Protein AF-A0A1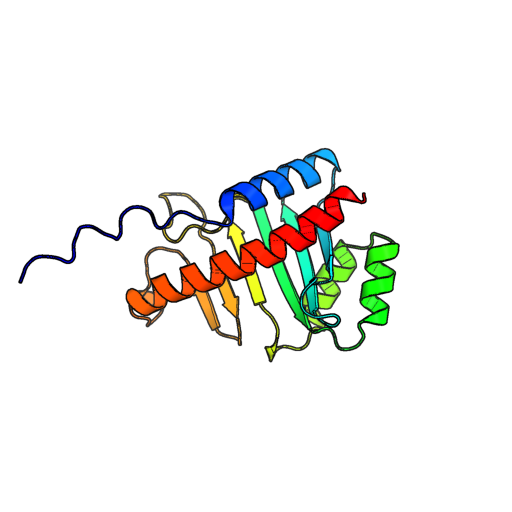F2RA44-F1 (afdb_monomer_lite)

Sequence (166 aa):
MTAATVAQESQESKSAALAIELAAALDAAKLDAIAAKDPSDPDVFVGALYFSKSQFLVVSARYAVPLYLNERLIKKEFRDAYLDLSSASVPESRIFIEDAGADGLKIRREENRPFDSYEASGKRTMFNNDWRAQNISEDVYASTFSTADERYVAMLRALLEQAKKL

Radius of gyration: 16.38 Å; chains: 1; bounding box: 37×30×58 Å

Foldseek 3Di:
DDDDPPDPDDPDQPCQVLLVVLLVLCVVVVHQKFKFAQPVDLQKIKIWGHDRQFKIKIKIAGAPCSVVLVVCLVVVVRVVSVVCRVPHGDQQGIKIKIGTRSRGADLEDDPPGAWIWIDHRNDIDTSHPCVVVVVDDPVVSVVVSVVRSVVSNSSSVRRVVSSVVD

pLDDT: mean 92.16, std 13.06, range [40.56, 98.75]

Secondary structure (DSSP, 8-state):
----SSS-S----SSHHHHHHHHHHHHHHT-SEEEEE-SS-TTEEEEEEEETTTEEEEEEEEBS-HHHHHHHHHTT-HHHHHHHHHHHB-GGG-EEEEEETSS---SSPPTTS---EEEETTEEEE-SS-TTTTT--HHHHHHHHHHHHHHHHHHHHHHHHHHTT-

Structure (mmCIF, N/CA/C/O backbone):
data_AF-A0A1F2RA44-F1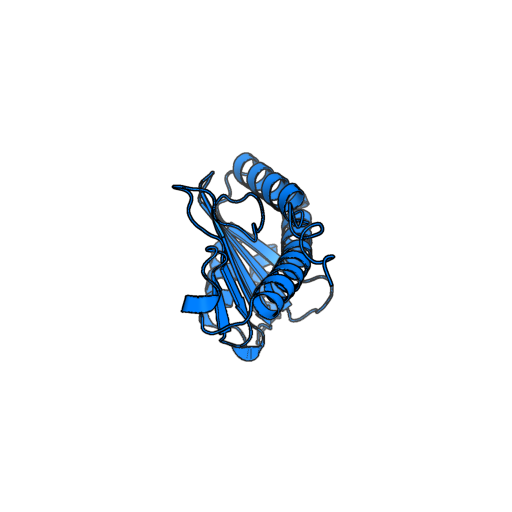
#
_entry.id   AF-A0A1F2RA44-F1
#
loop_
_atom_site.group_PDB
_atom_site.id
_atom_site.type_symbol
_atom_site.label_atom_id
_atom_site.label_alt_id
_atom_site.label_comp_id
_atom_site.label_asym_id
_atom_site.label_entity_id
_atom_site.label_seq_id
_atom_site.pdbx_PDB_ins_code
_atom_site.Cartn_x
_atom_site.Cartn_y
_atom_site.Cartn_z
_atom_site.occupancy
_atom_site.B_iso_or_equiv
_atom_site.auth_seq_id
_atom_site.auth_comp_id
_atom_site.auth_asym_id
_atom_site.auth_atom_id
_atom_site.pdbx_PDB_model_num
ATOM 1 N N . MET A 1 1 ? 11.549 5.704 -40.220 1.00 41.19 1 MET A N 1
ATOM 2 C CA . MET A 1 1 ? 10.735 5.351 -39.038 1.00 41.19 1 MET A CA 1
ATOM 3 C C . MET A 1 1 ? 11.406 5.975 -37.828 1.00 41.19 1 MET A C 1
ATOM 5 O O . MET A 1 1 ? 12.382 5.427 -37.344 1.00 41.19 1 MET A O 1
ATOM 9 N N . THR A 1 2 ? 10.964 7.157 -37.411 1.00 43.72 2 THR A N 1
ATOM 10 C CA . THR A 1 2 ? 11.573 7.918 -36.307 1.00 43.72 2 THR A CA 1
ATOM 11 C C . THR A 1 2 ? 10.464 8.688 -35.602 1.00 43.72 2 THR A C 1
ATOM 13 O O . THR A 1 2 ? 10.193 9.838 -35.922 1.00 43.72 2 THR A O 1
ATOM 16 N N . ALA A 1 3 ? 9.766 8.002 -34.701 1.00 40.56 3 ALA A N 1
ATOM 17 C CA . ALA A 1 3 ? 8.799 8.592 -33.778 1.00 40.56 3 ALA A CA 1
ATOM 18 C C . ALA A 1 3 ? 8.559 7.608 -32.621 1.00 40.56 3 ALA A C 1
ATOM 20 O O . ALA A 1 3 ? 7.523 6.960 -32.558 1.00 40.56 3 ALA A O 1
ATOM 21 N N . ALA A 1 4 ? 9.551 7.423 -31.750 1.00 45.00 4 ALA A N 1
ATOM 22 C CA . ALA A 1 4 ? 9.375 6.646 -30.516 1.00 45.00 4 ALA A CA 1
ATOM 23 C C . ALA A 1 4 ? 10.158 7.228 -29.325 1.00 45.00 4 ALA A C 1
ATOM 25 O O . ALA A 1 4 ? 10.393 6.537 -28.346 1.00 45.00 4 ALA A O 1
ATOM 26 N N . THR A 1 5 ? 10.588 8.492 -29.396 1.00 44.25 5 THR A N 1
ATOM 27 C CA . THR A 1 5 ? 11.503 9.077 -28.393 1.00 44.25 5 THR A CA 1
ATOM 28 C C . THR A 1 5 ? 10.895 10.262 -27.633 1.00 44.25 5 THR A C 1
ATOM 30 O O . THR A 1 5 ? 11.629 10.992 -26.989 1.00 44.25 5 THR A O 1
ATOM 33 N N . VAL A 1 6 ? 9.572 10.490 -27.681 1.00 40.81 6 VAL A N 1
ATOM 34 C CA . VAL A 1 6 ?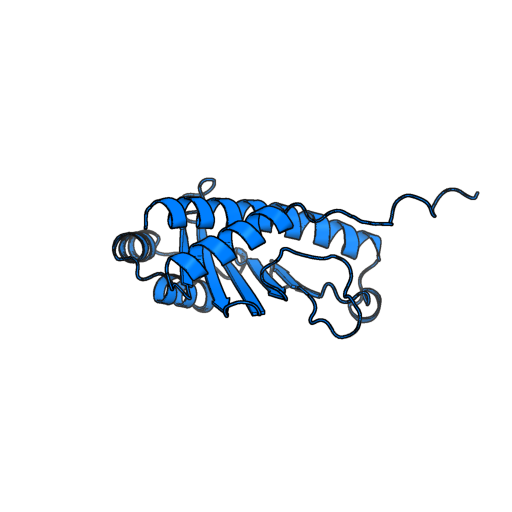 8.965 11.727 -27.122 1.00 40.81 6 VAL A CA 1
ATOM 35 C C . VAL A 1 6 ? 7.786 11.491 -26.160 1.00 40.81 6 VAL A C 1
ATOM 37 O O . VAL A 1 6 ? 6.987 12.390 -25.952 1.00 40.81 6 VAL A O 1
ATOM 40 N N . ALA A 1 7 ? 7.633 10.310 -25.551 1.00 41.38 7 ALA A N 1
ATOM 41 C CA . ALA A 1 7 ? 6.511 10.065 -24.620 1.00 41.38 7 ALA A CA 1
ATOM 42 C C . ALA A 1 7 ? 6.888 9.397 -23.285 1.00 41.38 7 ALA A C 1
ATOM 44 O O . ALA A 1 7 ? 6.009 8.933 -22.569 1.00 41.38 7 ALA A O 1
ATOM 45 N N . GLN A 1 8 ? 8.177 9.333 -2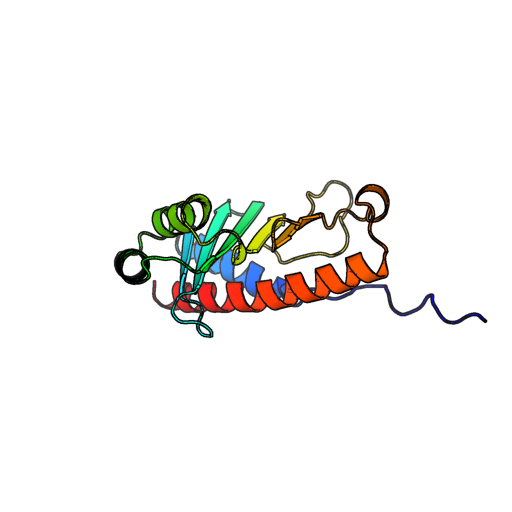2.936 1.00 47.34 8 GLN A N 1
ATOM 46 C CA . GLN A 1 8 ? 8.642 8.584 -21.756 1.00 47.34 8 GLN A CA 1
ATOM 47 C C . GLN A 1 8 ? 9.506 9.418 -20.797 1.00 47.34 8 GLN A C 1
ATOM 49 O O . GLN A 1 8 ? 10.259 8.879 -19.979 1.00 47.34 8 GLN A O 1
ATOM 54 N N . GLU A 1 9 ? 9.393 10.740 -20.902 1.00 40.88 9 GLU A N 1
ATOM 55 C CA . GLU A 1 9 ? 9.757 11.678 -19.846 1.00 40.88 9 GLU A CA 1
ATOM 56 C C . GLU A 1 9 ? 8.524 11.845 -18.948 1.00 40.88 9 GLU A C 1
ATOM 58 O O . GLU A 1 9 ? 7.449 12.212 -19.420 1.00 40.88 9 GLU A O 1
ATOM 63 N N . SER A 1 10 ? 8.672 11.526 -17.657 1.00 51.12 10 SER A N 1
ATOM 64 C CA . SER A 1 10 ? 7.664 11.705 -16.597 1.00 51.12 10 SER A CA 1
ATOM 65 C C . SER A 1 10 ? 6.314 11.008 -16.823 1.00 51.12 10 SER A C 1
ATOM 67 O O . SER A 1 10 ? 5.296 11.657 -17.045 1.00 51.12 10 SER A O 1
ATOM 69 N N . GLN A 1 11 ? 6.263 9.680 -16.654 1.00 64.75 11 GLN A N 1
ATOM 70 C CA . GLN A 1 11 ? 5.004 9.099 -16.184 1.00 64.75 11 GLN A CA 1
ATOM 71 C C . GLN A 1 11 ? 4.764 9.637 -14.767 1.00 64.75 11 GLN A C 1
ATOM 73 O O . GLN A 1 11 ? 5.435 9.224 -13.823 1.00 64.75 11 GLN A O 1
ATOM 78 N N . GLU A 1 12 ? 3.881 10.627 -14.660 1.00 78.69 12 GLU A N 1
ATOM 79 C CA . GLU A 1 12 ? 3.542 11.284 -13.402 1.00 78.69 12 GLU A CA 1
ATOM 80 C C . GLU A 1 12 ? 2.898 10.279 -12.441 1.00 78.69 12 GLU A C 1
ATOM 82 O O . GLU A 1 12 ? 2.003 9.518 -12.819 1.00 78.69 12 GLU A O 1
ATOM 87 N N . SER A 1 13 ? 3.389 10.262 -11.202 1.00 90.50 13 SER A N 1
ATOM 88 C CA . SER A 1 13 ? 2.854 9.424 -10.134 1.00 90.50 13 SER A CA 1
ATOM 89 C C . SER A 1 13 ? 1.491 9.950 -9.701 1.00 90.50 13 SER A C 1
ATOM 91 O O . SER A 1 13 ? 1.379 11.060 -9.177 1.00 90.50 13 SER A O 1
ATOM 93 N N . LYS A 1 14 ? 0.441 9.150 -9.883 1.00 96.75 14 LYS A N 1
ATOM 94 C CA . LYS A 1 14 ? -0.910 9.468 -9.406 1.00 96.75 14 LYS A CA 1
ATOM 95 C C . LYS A 1 14 ? -1.003 9.314 -7.887 1.00 96.75 14 LYS A C 1
ATOM 97 O O . LYS A 1 14 ? -1.877 9.925 -7.271 1.00 96.75 14 LYS A O 1
ATOM 102 N N . SER A 1 15 ? -0.137 8.496 -7.283 1.00 97.94 15 SER A N 1
ATOM 103 C CA . SER A 1 15 ? -0.116 8.256 -5.836 1.00 97.94 15 SER A CA 1
ATOM 104 C C . SER A 1 15 ? 0.594 9.343 -5.026 1.00 97.94 15 SER A C 1
ATOM 106 O O . SER A 1 15 ? 0.262 9.503 -3.852 1.00 97.94 15 SER A O 1
ATOM 108 N N . ALA A 1 16 ? 1.493 10.128 -5.631 1.00 96.94 16 ALA A N 1
ATOM 109 C CA . ALA A 1 16 ? 2.364 11.069 -4.917 1.00 96.94 16 ALA A CA 1
ATOM 110 C C . ALA A 1 16 ? 1.634 12.015 -3.952 1.00 96.94 16 ALA A C 1
ATOM 112 O O . ALA A 1 16 ? 1.951 12.061 -2.763 1.00 96.94 16 ALA A O 1
ATOM 113 N N . ALA A 1 17 ? 0.610 12.730 -4.426 1.00 97.56 17 ALA A N 1
ATOM 114 C CA . ALA A 1 17 ? -0.122 13.677 -3.583 1.00 97.56 17 ALA A CA 1
ATOM 115 C C . ALA A 1 17 ? -0.787 12.996 -2.370 1.00 97.56 17 ALA A C 1
ATOM 117 O O . ALA A 1 17 ? -0.753 13.532 -1.265 1.00 97.56 17 ALA A O 1
ATOM 118 N N . LEU A 1 18 ? -1.349 11.798 -2.564 1.00 98.50 18 LEU A N 1
ATOM 119 C CA . LEU A 1 18 ? -2.039 11.053 -1.510 1.00 98.50 18 LEU A CA 1
ATOM 120 C C . LEU A 1 18 ? -1.062 10.430 -0.506 1.00 98.50 18 LEU A C 1
ATOM 122 O O . LEU A 1 18 ? -1.370 10.375 0.681 1.00 98.50 18 LEU A O 1
ATOM 126 N N . ALA A 1 19 ? 0.107 9.972 -0.961 1.00 98.44 19 ALA A N 1
ATOM 127 C CA . ALA A 1 19 ? 1.139 9.428 -0.083 1.00 98.44 19 ALA A CA 1
ATOM 128 C C . ALA A 1 19 ? 1.689 10.520 0.846 1.00 98.44 19 ALA A C 1
ATOM 130 O O . ALA A 1 19 ? 1.743 10.323 2.059 1.00 98.44 19 ALA A O 1
ATOM 131 N N . ILE A 1 20 ? 1.973 11.707 0.296 1.00 98.00 20 ILE A N 1
ATOM 132 C CA . ILE A 1 20 ? 2.403 12.885 1.064 1.00 98.00 20 ILE A CA 1
ATOM 133 C C . ILE A 1 20 ? 1.326 13.305 2.075 1.00 98.00 20 ILE A C 1
ATOM 135 O O . ILE A 1 20 ? 1.639 13.572 3.237 1.00 98.00 20 ILE A O 1
ATOM 139 N N . GLU A 1 21 ? 0.057 13.350 1.656 1.00 98.44 21 GLU A N 1
ATOM 140 C CA . GLU A 1 21 ? -1.064 13.666 2.549 1.00 98.44 21 GLU A CA 1
ATOM 141 C C . GLU A 1 21 ? -1.173 12.646 3.691 1.00 98.44 21 GLU A C 1
ATOM 143 O O . GLU A 1 21 ? -1.320 13.031 4.854 1.00 98.44 21 GLU A O 1
ATOM 148 N N . LEU A 1 22 ? -1.046 11.349 3.387 1.00 98.62 22 LEU A N 1
ATOM 149 C CA . LEU A 1 22 ? -1.117 10.290 4.390 1.00 98.62 22 LEU A CA 1
ATOM 150 C C . LEU A 1 22 ? 0.053 10.376 5.373 1.00 98.62 22 LEU A C 1
ATOM 152 O O . LEU A 1 22 ? -0.168 10.301 6.579 1.00 98.62 22 LEU A O 1
ATOM 156 N N . ALA A 1 23 ? 1.278 10.576 4.883 1.00 98.44 23 ALA A N 1
ATOM 157 C CA . ALA A 1 23 ? 2.463 10.734 5.723 1.00 98.44 23 ALA A CA 1
ATOM 158 C C . ALA A 1 23 ? 2.298 11.910 6.698 1.00 98.44 23 ALA A C 1
ATOM 160 O O . ALA A 1 23 ? 2.501 11.751 7.903 1.00 98.44 23 ALA A O 1
ATOM 161 N N . ALA A 1 24 ? 1.827 13.060 6.202 1.00 97.94 24 ALA A N 1
ATOM 162 C CA . ALA A 1 24 ? 1.547 14.231 7.027 1.00 97.94 24 ALA A CA 1
ATOM 163 C C . ALA A 1 24 ? 0.453 13.965 8.077 1.00 97.94 24 ALA A C 1
ATOM 165 O O . ALA A 1 24 ? 0.595 14.378 9.231 1.00 97.94 24 ALA A O 1
ATOM 166 N N . ALA A 1 25 ? -0.619 13.256 7.707 1.00 98.00 25 ALA A N 1
ATOM 167 C CA . ALA A 1 25 ? -1.690 12.889 8.632 1.00 98.00 25 ALA A CA 1
ATOM 168 C C . ALA A 1 25 ? -1.190 11.965 9.757 1.00 98.00 25 ALA A C 1
ATOM 170 O O . ALA A 1 25 ? -1.537 12.166 10.922 1.00 98.00 25 ALA A O 1
ATOM 171 N N . LEU A 1 26 ? -0.343 10.983 9.433 1.00 98.12 26 LEU A N 1
ATOM 172 C CA . LEU A 1 26 ? 0.225 10.064 10.420 1.00 98.12 26 LEU A CA 1
ATOM 173 C C . LEU A 1 26 ? 1.250 10.744 11.329 1.00 98.12 26 LEU A C 1
ATOM 175 O O . LEU A 1 26 ? 1.206 10.529 12.540 1.00 98.12 26 LEU A O 1
ATOM 179 N N . ASP A 1 27 ? 2.107 11.617 10.791 1.00 97.38 27 ASP A N 1
ATOM 180 C CA . ASP A 1 27 ? 3.022 12.427 11.603 1.00 97.38 27 ASP A CA 1
ATOM 181 C C . ASP A 1 27 ? 2.245 13.329 12.581 1.00 97.38 27 ASP A C 1
ATOM 183 O O . ASP A 1 27 ? 2.578 13.392 13.768 1.00 97.38 27 ASP A O 1
ATOM 187 N N . ALA A 1 28 ? 1.171 13.982 12.120 1.00 96.50 28 ALA A N 1
ATOM 188 C CA . ALA A 1 28 ? 0.316 14.818 12.965 1.00 96.50 28 ALA A CA 1
ATOM 189 C C . ALA A 1 28 ? -0.385 14.010 14.072 1.00 96.50 28 ALA A C 1
ATOM 191 O O . ALA A 1 28 ? -0.472 14.466 15.215 1.00 96.50 28 ALA A O 1
ATOM 192 N N . ALA A 1 29 ? -0.840 12.796 13.751 1.00 96.06 29 ALA A N 1
ATOM 193 C CA . ALA A 1 29 ? -1.473 11.878 14.695 1.00 96.06 29 ALA A CA 1
ATOM 194 C C . ALA A 1 29 ? -0.472 11.095 15.567 1.00 96.06 29 ALA A C 1
ATOM 196 O O . ALA A 1 29 ? -0.890 10.389 16.485 1.00 96.06 29 ALA A O 1
ATOM 197 N N . LYS A 1 30 ? 0.840 11.218 15.307 1.00 96.25 30 LYS A N 1
ATOM 198 C CA . LYS A 1 30 ? 1.912 10.412 15.921 1.00 96.25 30 LYS A CA 1
ATOM 199 C C . LYS A 1 30 ? 1.673 8.904 15.778 1.00 96.25 30 LYS A C 1
ATOM 201 O O . LYS A 1 30 ? 1.924 8.139 16.709 1.00 96.25 30 LYS A O 1
ATOM 206 N N . LEU A 1 31 ? 1.169 8.495 14.619 1.00 97.38 31 LEU A N 1
ATOM 207 C CA . LEU A 1 31 ? 0.928 7.100 14.276 1.00 97.38 31 LEU A CA 1
ATOM 208 C C . LEU A 1 31 ? 2.034 6.565 13.373 1.00 97.38 31 LEU A C 1
ATOM 210 O O . LEU A 1 31 ? 2.534 7.246 12.486 1.00 97.38 31 LEU A O 1
ATOM 214 N N . ASP A 1 32 ? 2.370 5.303 13.587 1.00 97.62 32 ASP A N 1
ATOM 215 C CA . ASP A 1 32 ? 3.340 4.535 12.806 1.00 97.62 32 ASP A CA 1
ATOM 216 C C . ASP A 1 32 ? 2.675 3.390 12.022 1.00 97.62 32 ASP A C 1
ATOM 218 O O . ASP A 1 32 ? 3.337 2.659 11.284 1.00 97.62 32 ASP A O 1
ATOM 222 N N . ALA A 1 33 ? 1.360 3.230 12.174 1.00 98.50 33 ALA A N 1
ATOM 223 C CA . ALA A 1 33 ? 0.552 2.272 11.448 1.00 98.50 33 ALA A CA 1
ATOM 224 C C . ALA A 1 33 ? -0.875 2.792 11.269 1.00 98.50 33 ALA A C 1
ATOM 226 O O . ALA A 1 33 ? -1.440 3.443 12.152 1.00 98.50 33 ALA A O 1
ATOM 227 N N . ILE A 1 34 ? -1.478 2.440 10.139 1.00 98.75 34 ILE A N 1
ATOM 228 C CA . ILE A 1 34 ? -2.889 2.683 9.853 1.00 98.75 34 ILE A CA 1
ATOM 229 C C . ILE A 1 34 ? -3.439 1.536 9.017 1.00 98.75 34 ILE A C 1
ATOM 231 O O . ILE A 1 34 ? -2.737 0.975 8.182 1.00 98.75 34 ILE A O 1
ATOM 235 N N . ALA A 1 35 ? -4.692 1.162 9.244 1.00 98.50 35 ALA A N 1
ATOM 236 C CA . ALA A 1 35 ? -5.354 0.140 8.454 1.00 98.50 35 ALA A CA 1
ATOM 237 C C . ALA A 1 35 ? -6.807 0.524 8.206 1.00 98.50 35 ALA A C 1
ATOM 239 O O . ALA A 1 35 ? -7.430 1.190 9.026 1.00 98.50 35 ALA A O 1
ATOM 240 N N . ALA A 1 36 ? -7.341 0.108 7.070 1.00 98.25 36 ALA A N 1
ATOM 241 C CA . ALA A 1 36 ? -8.675 0.432 6.615 1.00 98.25 36 ALA A CA 1
ATOM 242 C C . ALA A 1 36 ? -9.294 -0.764 5.896 1.00 98.25 36 ALA A C 1
ATOM 244 O O . ALA A 1 36 ? -8.616 -1.698 5.465 1.00 98.25 36 ALA A O 1
ATOM 245 N N . LYS A 1 37 ? -10.609 -0.706 5.739 1.00 96.94 37 LYS A N 1
ATOM 246 C CA . LYS A 1 37 ? -11.341 -1.598 4.851 1.00 96.94 37 LYS A CA 1
ATOM 247 C C . LYS A 1 37 ? -11.275 -1.058 3.422 1.00 96.94 37 LYS A C 1
ATOM 249 O O . LYS A 1 37 ? -11.380 0.155 3.238 1.00 96.94 37 LYS A O 1
ATOM 254 N N . ASP A 1 38 ? -11.129 -1.933 2.430 1.00 94.12 38 ASP A N 1
ATOM 255 C CA . ASP A 1 38 ? -11.268 -1.523 1.033 1.00 94.12 38 ASP A CA 1
ATOM 256 C C . ASP A 1 38 ? -12.745 -1.177 0.754 1.00 94.12 38 ASP A C 1
ATOM 258 O O . ASP A 1 38 ? -13.636 -1.975 1.060 1.00 94.12 38 ASP A O 1
ATOM 262 N N . PRO A 1 39 ? -13.053 0.016 0.217 1.00 90.88 39 PRO A N 1
ATOM 263 C CA . PRO A 1 39 ? -14.434 0.406 -0.059 1.00 90.88 39 PRO A CA 1
ATOM 264 C C . PRO A 1 39 ? -15.081 -0.397 -1.200 1.00 90.88 39 PRO A C 1
ATOM 266 O O . PRO A 1 39 ? -16.305 -0.387 -1.322 1.00 90.88 39 PRO A O 1
ATOM 269 N N . SER A 1 40 ? -14.285 -1.068 -2.036 1.00 89.94 40 SER A N 1
ATOM 270 C CA . SER A 1 40 ? -14.738 -1.775 -3.240 1.00 89.94 40 SER A CA 1
ATOM 271 C C . SER A 1 40 ? -14.992 -3.267 -3.005 1.00 89.94 40 SER A C 1
ATOM 273 O O . SER A 1 40 ? -15.747 -3.871 -3.764 1.00 89.94 40 SER A O 1
ATOM 275 N N . ASP A 1 41 ? -14.389 -3.870 -1.973 1.00 91.81 41 ASP A N 1
ATOM 276 C CA . ASP A 1 41 ? -14.572 -5.285 -1.620 1.00 91.81 41 ASP A CA 1
ATOM 277 C C . ASP A 1 41 ? -14.634 -5.455 -0.088 1.00 91.81 41 ASP A C 1
ATOM 279 O O . ASP A 1 41 ? -13.669 -5.140 0.613 1.00 91.81 41 ASP A O 1
ATOM 283 N N . PRO A 1 42 ? -15.751 -5.971 0.463 1.00 87.81 42 PRO A N 1
ATOM 284 C CA . PRO A 1 42 ? -15.959 -6.028 1.900 1.00 87.81 42 PRO A CA 1
ATOM 285 C C . PRO A 1 42 ? -15.064 -7.020 2.657 1.00 87.81 42 PRO A C 1
ATOM 287 O O . PRO A 1 42 ? -15.050 -6.958 3.892 1.00 87.81 42 PRO A O 1
ATOM 290 N N . ASP A 1 43 ? -14.344 -7.899 1.963 1.00 93.75 43 ASP A N 1
ATOM 291 C CA . ASP A 1 43 ? -13.415 -8.854 2.576 1.00 93.75 43 ASP A CA 1
ATOM 292 C C . ASP A 1 43 ? -11.948 -8.450 2.386 1.00 93.75 43 ASP A C 1
ATOM 294 O O . ASP A 1 43 ? -11.049 -9.143 2.874 1.00 93.75 43 ASP A O 1
ATOM 298 N N . VAL A 1 44 ? -11.694 -7.356 1.663 1.00 96.94 44 VAL A N 1
ATOM 299 C CA . VAL A 1 44 ? -10.354 -6.818 1.434 1.00 96.94 44 VAL A CA 1
ATOM 300 C C . VAL A 1 44 ? -10.080 -5.697 2.422 1.00 96.94 44 VAL A C 1
ATOM 302 O O . VAL A 1 44 ? -10.904 -4.819 2.687 1.00 96.94 44 VAL A O 1
ATOM 305 N N . PHE A 1 45 ? -8.876 -5.734 2.971 1.00 98.25 45 PHE A N 1
ATOM 306 C CA . PHE A 1 45 ? -8.379 -4.733 3.894 1.00 98.25 45 PHE A CA 1
ATOM 307 C C . PHE A 1 45 ? -7.032 -4.227 3.408 1.00 98.25 45 PHE A C 1
ATOM 309 O O . PHE A 1 45 ? -6.308 -4.915 2.685 1.00 98.25 45 PHE A O 1
ATOM 316 N N . VAL A 1 46 ? -6.711 -3.013 3.828 1.00 98.56 46 VAL A N 1
ATOM 317 C CA . VAL A 1 46 ? -5.464 -2.325 3.527 1.00 98.56 46 VAL A CA 1
ATOM 318 C C . VAL A 1 46 ? -4.805 -1.971 4.850 1.00 98.56 46 VAL A C 1
ATOM 320 O O . VAL A 1 46 ? -5.457 -1.418 5.729 1.00 98.56 46 VAL A O 1
ATOM 323 N N . GLY A 1 47 ? -3.523 -2.267 5.002 1.00 98.56 47 GLY A N 1
ATOM 324 C CA . GLY A 1 47 ? -2.713 -1.839 6.136 1.00 98.56 47 GLY A CA 1
ATOM 325 C C . GLY A 1 47 ? -1.440 -1.170 5.648 1.00 98.56 47 GLY A C 1
ATOM 326 O O . GLY A 1 47 ? -0.848 -1.621 4.674 1.00 98.56 47 GLY A O 1
ATOM 327 N N . ALA A 1 48 ? -0.987 -0.137 6.346 1.00 98.75 48 ALA A N 1
ATOM 328 C CA . ALA A 1 48 ? 0.294 0.508 6.119 1.00 98.75 48 ALA A CA 1
ATOM 329 C C . ALA A 1 48 ? 1.086 0.602 7.424 1.00 98.75 48 ALA A C 1
ATOM 331 O O . ALA A 1 48 ? 0.547 1.020 8.451 1.00 98.75 48 ALA A O 1
ATOM 332 N N . LEU A 1 49 ? 2.372 0.260 7.360 1.00 98.69 49 LEU A N 1
ATOM 333 C CA . LEU A 1 49 ? 3.372 0.718 8.319 1.00 98.69 49 LEU A CA 1
ATOM 334 C C . LEU A 1 49 ? 4.065 1.953 7.764 1.00 98.69 49 LEU A C 1
ATOM 336 O O . LEU A 1 49 ? 4.479 1.970 6.605 1.00 98.69 49 LEU A O 1
ATOM 340 N N . TYR A 1 50 ? 4.227 2.951 8.621 1.00 98.56 50 TYR A N 1
ATOM 341 C CA . TYR A 1 50 ? 4.889 4.204 8.314 1.00 98.56 50 TYR A CA 1
ATOM 342 C C . TYR A 1 50 ? 6.158 4.344 9.142 1.00 98.56 50 TYR A C 1
ATOM 344 O O . TYR A 1 50 ? 6.131 4.361 10.374 1.00 98.56 50 TYR A O 1
ATOM 352 N N . PHE A 1 51 ? 7.281 4.483 8.450 1.00 96.75 51 PHE A N 1
ATOM 353 C CA . PHE A 1 51 ? 8.543 4.874 9.057 1.00 96.75 51 PHE A CA 1
ATOM 354 C C . PHE A 1 51 ? 8.730 6.355 8.761 1.00 96.75 51 PHE A C 1
ATOM 356 O O . PHE A 1 51 ? 8.998 6.715 7.614 1.00 96.75 51 PHE A O 1
ATOM 363 N N . SER A 1 52 ? 8.540 7.194 9.786 1.00 91.50 52 SER A N 1
ATOM 364 C CA . SER A 1 52 ? 8.465 8.653 9.640 1.00 91.50 52 SER A CA 1
ATOM 365 C C . SER A 1 52 ? 9.575 9.201 8.740 1.00 91.50 52 SER A C 1
ATOM 367 O O . SER A 1 52 ? 10.761 8.960 8.984 1.00 91.50 52 SER A O 1
ATOM 369 N N . LYS A 1 53 ? 9.168 9.922 7.685 1.00 85.44 53 LYS A N 1
ATOM 370 C CA . LYS A 1 53 ? 10.038 10.549 6.670 1.00 85.44 53 LYS A CA 1
ATOM 371 C C . LYS A 1 53 ? 10.935 9.588 5.880 1.00 85.44 53 LYS A C 1
ATOM 373 O O . LYS A 1 53 ? 11.911 10.033 5.279 1.00 85.44 53 LYS A O 1
ATOM 378 N N . SER A 1 54 ? 10.647 8.288 5.910 1.00 92.75 54 SER A N 1
ATOM 379 C CA . SER A 1 54 ? 11.471 7.271 5.260 1.00 92.75 54 SER A CA 1
ATOM 380 C C . SER A 1 54 ? 10.696 6.437 4.258 1.00 92.75 54 SER A C 1
ATOM 382 O O . SER A 1 54 ? 11.125 6.371 3.115 1.00 92.75 54 SER A O 1
ATOM 384 N N . GLN A 1 55 ? 9.643 5.728 4.669 1.00 96.81 55 GLN A N 1
ATOM 385 C CA . GLN A 1 55 ? 8.946 4.805 3.767 1.00 96.81 55 GLN A CA 1
ATOM 386 C C . GLN A 1 55 ? 7.569 4.390 4.280 1.00 96.81 55 GLN A C 1
ATOM 388 O O . GLN A 1 55 ? 7.318 4.380 5.492 1.00 96.81 55 GLN A O 1
ATOM 393 N N . PHE A 1 56 ? 6.735 3.940 3.344 1.00 98.62 56 PHE A N 1
ATOM 394 C CA . PHE A 1 56 ? 5.574 3.109 3.622 1.00 98.62 56 PHE A CA 1
ATOM 395 C C . PHE A 1 56 ? 5.824 1.655 3.221 1.00 98.62 56 PHE A C 1
ATOM 397 O O . PHE A 1 56 ? 6.349 1.372 2.145 1.00 98.62 56 PHE A O 1
ATOM 404 N N . LEU A 1 57 ? 5.372 0.734 4.072 1.00 98.56 57 LEU A N 1
ATOM 405 C CA . LEU A 1 57 ? 5.140 -0.662 3.706 1.00 98.56 57 LEU A CA 1
ATOM 406 C C . LEU A 1 57 ? 3.633 -0.882 3.722 1.00 98.56 57 LEU A C 1
ATOM 408 O O . LEU A 1 57 ? 3.022 -0.824 4.790 1.00 98.56 57 LEU A O 1
ATOM 412 N N . VAL A 1 58 ? 3.028 -1.093 2.557 1.00 98.69 58 VAL A N 1
ATOM 413 C CA . VAL A 1 58 ? 1.570 -1.181 2.415 1.00 98.69 58 VAL A CA 1
ATOM 414 C C . VAL A 1 58 ? 1.180 -2.556 1.910 1.00 98.69 58 VAL A C 1
ATOM 416 O O . VAL A 1 58 ? 1.714 -3.048 0.921 1.00 98.69 58 VAL A O 1
ATOM 419 N N . VAL A 1 59 ? 0.231 -3.183 2.594 1.00 98.31 59 VAL A N 1
ATOM 420 C CA . VAL A 1 59 ? -0.353 -4.466 2.219 1.00 98.31 59 VAL A CA 1
ATOM 421 C C . VAL A 1 59 ? -1.841 -4.286 1.956 1.00 98.31 59 VAL A C 1
ATOM 423 O O . VAL A 1 59 ? -2.546 -3.650 2.735 1.00 98.31 59 VAL A O 1
ATOM 426 N N . SER A 1 60 ? -2.330 -4.870 0.870 1.00 98.19 60 SER A N 1
ATOM 427 C CA . SER A 1 60 ? -3.756 -5.044 0.610 1.00 98.19 60 SER A CA 1
ATOM 428 C C . SER A 1 60 ? -4.016 -6.509 0.318 1.00 98.19 60 SER A C 1
ATOM 430 O O . SER A 1 60 ? -3.297 -7.113 -0.477 1.00 98.19 60 SER A O 1
ATOM 432 N N . ALA A 1 61 ? -4.994 -7.106 0.992 1.00 97.44 61 ALA A N 1
ATOM 433 C CA . ALA A 1 61 ? -5.324 -8.508 0.788 1.00 97.44 61 ALA A CA 1
ATOM 434 C C . ALA A 1 61 ? -6.728 -8.844 1.299 1.00 97.44 61 ALA A C 1
ATOM 436 O O . ALA A 1 61 ? -7.267 -8.173 2.184 1.00 97.44 61 ALA A O 1
ATOM 437 N N . ARG A 1 62 ? -7.292 -9.934 0.773 1.00 96.88 62 ARG A N 1
ATOM 438 C CA . ARG A 1 62 ? -8.480 -10.581 1.331 1.00 96.88 62 ARG A CA 1
ATOM 439 C C . ARG A 1 62 ? -8.116 -11.266 2.642 1.00 96.88 62 ARG A C 1
ATOM 441 O O . ARG A 1 62 ? -7.093 -11.951 2.734 1.00 96.88 62 ARG A O 1
ATOM 448 N N . TYR A 1 63 ? -8.983 -11.133 3.637 1.00 95.31 63 TYR A N 1
ATOM 449 C CA . TYR A 1 63 ? -8.814 -11.777 4.932 1.00 95.31 63 TYR A CA 1
ATOM 450 C C . TYR A 1 63 ? -9.920 -12.801 5.185 1.00 95.31 63 TYR A C 1
ATOM 452 O O . TYR A 1 63 ? -11.098 -12.504 5.018 1.00 95.31 63 TYR A O 1
ATOM 460 N N . ALA A 1 64 ? -9.545 -14.019 5.586 1.00 90.75 64 ALA A N 1
ATOM 461 C CA . ALA A 1 64 ? -10.485 -15.138 5.703 1.00 90.75 64 ALA A CA 1
ATOM 462 C C . ALA A 1 64 ? -11.519 -14.961 6.829 1.00 90.75 64 ALA A C 1
ATOM 464 O O . ALA A 1 64 ? -12.588 -15.567 6.784 1.00 90.75 64 ALA A O 1
ATOM 465 N N . VAL A 1 65 ? -11.222 -14.122 7.830 1.00 91.62 65 VAL A N 1
ATOM 466 C CA . VAL A 1 65 ? -12.117 -13.841 8.963 1.00 91.62 65 VAL A CA 1
ATOM 467 C C . VAL A 1 65 ? -12.350 -12.326 9.089 1.00 91.62 65 VAL A C 1
ATOM 469 O O . VAL A 1 65 ? -11.845 -11.707 10.028 1.00 91.62 65 VAL A O 1
ATOM 472 N N . PRO A 1 66 ? -13.103 -11.685 8.167 1.00 91.50 66 PRO A N 1
ATOM 473 C CA . PRO A 1 66 ? -13.236 -10.223 8.112 1.00 91.50 66 PRO A CA 1
ATOM 474 C C . PRO A 1 66 ? -13.708 -9.584 9.422 1.00 91.50 66 PRO A C 1
ATOM 476 O O . PRO A 1 66 ? -13.297 -8.474 9.750 1.00 91.50 66 PRO A O 1
ATOM 479 N N . LEU A 1 67 ? -14.545 -10.287 10.197 1.00 92.94 67 LEU A N 1
ATOM 480 C CA . LEU A 1 67 ? -15.029 -9.820 11.500 1.00 92.94 67 LEU A CA 1
ATOM 481 C C . LEU A 1 67 ? -13.879 -9.481 12.459 1.00 92.94 67 LEU A C 1
ATOM 483 O O . LEU A 1 67 ? -13.953 -8.474 13.154 1.00 92.94 67 LEU A O 1
ATOM 487 N N . TYR A 1 68 ? -12.804 -10.273 12.459 1.00 92.94 68 TYR A N 1
ATOM 488 C CA . TYR A 1 68 ? -11.668 -10.050 13.350 1.00 92.94 68 TYR A CA 1
ATOM 489 C C . TYR A 1 68 ? -10.916 -8.760 13.003 1.00 92.94 68 TYR A C 1
ATOM 491 O O . TYR A 1 68 ? -10.660 -7.944 13.886 1.00 92.94 68 TYR A O 1
ATOM 499 N N . LEU A 1 69 ? -10.644 -8.515 11.715 1.00 94.81 69 LEU A N 1
ATOM 500 C CA . LEU A 1 69 ? -10.023 -7.257 11.294 1.00 94.81 69 LEU A CA 1
ATOM 501 C C . LEU A 1 69 ? -10.939 -6.055 11.528 1.00 94.81 69 LEU A C 1
ATOM 503 O O . LEU A 1 69 ? -10.454 -5.024 11.981 1.00 94.81 69 LEU A O 1
ATOM 507 N N . ASN A 1 70 ? -12.250 -6.178 11.303 1.00 95.06 70 ASN A N 1
ATOM 508 C CA . ASN A 1 70 ? -13.190 -5.091 11.600 1.00 95.06 70 ASN A CA 1
ATOM 509 C C . ASN A 1 70 ? -13.122 -4.663 13.076 1.00 95.06 70 ASN A C 1
ATOM 511 O O . ASN A 1 70 ? -13.046 -3.469 13.362 1.00 95.06 70 ASN A O 1
ATOM 515 N N . GLU A 1 71 ? -13.094 -5.622 14.006 1.00 96.12 71 GLU A N 1
ATOM 516 C CA . GLU A 1 71 ? -12.947 -5.339 15.439 1.00 96.12 71 GLU A CA 1
ATOM 517 C C . GLU A 1 71 ? -11.632 -4.608 15.751 1.00 96.12 71 GLU A C 1
ATOM 519 O O . GLU A 1 71 ? -11.631 -3.629 16.501 1.00 96.12 71 GLU A O 1
ATOM 524 N N . ARG A 1 72 ? -10.516 -5.017 15.133 1.00 95.81 72 ARG A N 1
ATOM 525 C CA . ARG A 1 72 ? -9.226 -4.322 15.286 1.00 95.81 72 ARG A CA 1
ATOM 526 C C . ARG A 1 72 ? -9.270 -2.886 14.774 1.00 95.81 72 ARG A C 1
ATOM 528 O O . ARG A 1 72 ? -8.752 -1.988 15.436 1.00 95.81 72 ARG A O 1
ATOM 535 N N . LEU A 1 73 ? -9.912 -2.649 13.628 1.00 96.12 73 LEU A N 1
ATOM 536 C CA . LEU A 1 73 ? -10.072 -1.301 13.075 1.00 96.12 73 LEU A CA 1
ATOM 537 C C . LEU A 1 73 ? -10.876 -0.394 14.017 1.00 96.12 73 LEU A C 1
ATOM 539 O O . LEU A 1 73 ? -10.487 0.754 14.231 1.00 96.12 73 LEU A O 1
ATOM 543 N N . ILE A 1 74 ? -11.954 -0.908 14.624 1.00 95.75 74 ILE A N 1
ATOM 544 C CA . ILE A 1 74 ? -12.764 -0.172 15.612 1.00 95.75 74 ILE A CA 1
ATOM 545 C C . ILE A 1 74 ? -11.925 0.189 16.843 1.00 95.75 74 ILE A C 1
ATOM 547 O O . ILE A 1 74 ? -11.992 1.316 17.335 1.00 95.75 74 ILE A O 1
ATOM 551 N N . LYS A 1 75 ? -11.095 -0.746 17.317 1.00 96.75 75 LYS A N 1
ATOM 552 C CA . LYS A 1 75 ? -10.195 -0.550 18.464 1.00 96.75 75 LYS A CA 1
ATOM 553 C C . LYS A 1 75 ? -8.938 0.260 18.140 1.00 96.75 75 LYS A C 1
ATOM 555 O O . LYS A 1 75 ? -8.145 0.518 19.041 1.00 96.75 75 LYS A O 1
ATOM 560 N N . LYS A 1 76 ? -8.759 0.681 16.881 1.00 97.31 76 LYS A N 1
ATOM 561 C CA . LYS A 1 76 ? -7.558 1.372 16.380 1.00 97.31 76 LYS A CA 1
ATOM 562 C C . LYS A 1 76 ? -6.268 0.549 16.556 1.00 97.31 76 LYS A C 1
ATOM 564 O O . LYS A 1 76 ? -5.174 1.099 16.644 1.00 97.31 76 LYS A O 1
ATOM 569 N N . GLU A 1 77 ? -6.377 -0.779 16.549 1.00 97.81 77 GLU A N 1
ATOM 570 C CA . GLU A 1 77 ? -5.254 -1.729 16.604 1.00 97.81 77 GLU A CA 1
ATOM 571 C C . GLU A 1 77 ? -4.614 -1.895 15.210 1.00 97.81 77 GLU A C 1
ATOM 573 O O . GLU A 1 77 ? -4.513 -2.992 14.659 1.00 97.81 77 GLU A O 1
ATOM 578 N N . PHE A 1 78 ? -4.217 -0.782 14.583 1.00 98.38 78 PHE A N 1
ATOM 579 C CA . PHE A 1 78 ? -3.809 -0.768 13.172 1.00 98.38 78 PHE A CA 1
ATOM 580 C C . PHE A 1 78 ? -2.532 -1.558 12.892 1.00 98.38 78 PHE A C 1
ATOM 582 O O . PHE A 1 78 ? -2.424 -2.212 11.856 1.00 98.38 78 PHE A O 1
ATOM 589 N N . ARG A 1 79 ? -1.569 -1.514 13.817 1.00 98.19 79 ARG A N 1
ATOM 590 C CA . ARG A 1 79 ? -0.332 -2.291 13.703 1.00 98.19 79 ARG A CA 1
ATOM 591 C C . ARG A 1 79 ? -0.624 -3.788 13.688 1.00 98.19 79 ARG A C 1
ATOM 593 O O . ARG A 1 79 ? -0.092 -4.491 12.836 1.00 98.19 79 ARG A O 1
ATOM 600 N N . ASP A 1 80 ? -1.498 -4.258 14.570 1.00 97.31 80 ASP A N 1
ATOM 601 C CA . ASP A 1 80 ? -1.875 -5.670 14.600 1.00 97.31 80 ASP A CA 1
ATOM 602 C C . ASP A 1 80 ? -2.651 -6.064 13.339 1.00 97.31 80 ASP A C 1
ATOM 604 O O . ASP A 1 80 ? -2.378 -7.109 12.756 1.00 97.31 80 ASP A O 1
ATOM 608 N N . ALA A 1 81 ? -3.546 -5.196 12.852 1.00 97.38 81 ALA A N 1
ATOM 609 C CA . ALA A 1 81 ? -4.242 -5.415 11.585 1.00 97.38 81 ALA A CA 1
ATOM 610 C C . ALA A 1 81 ? -3.268 -5.561 10.397 1.00 97.38 81 ALA A C 1
ATOM 612 O O . ALA A 1 81 ? -3.443 -6.444 9.558 1.00 97.38 81 ALA A O 1
ATOM 613 N N . TYR A 1 82 ? -2.209 -4.744 10.339 1.00 98.06 82 TYR A N 1
ATOM 614 C CA . TYR A 1 82 ? -1.150 -4.889 9.335 1.00 98.06 82 TYR A CA 1
ATOM 615 C C . TYR A 1 82 ? -0.401 -6.227 9.459 1.00 98.06 82 TYR A C 1
ATOM 617 O O . TYR A 1 82 ? -0.123 -6.877 8.446 1.00 98.06 82 TYR A O 1
ATOM 625 N N . LEU A 1 83 ? -0.059 -6.646 10.682 1.00 96.75 83 LEU A N 1
ATOM 626 C CA . LEU A 1 83 ? 0.654 -7.905 10.928 1.00 96.75 83 LEU A CA 1
ATOM 627 C C . LEU A 1 83 ? -0.191 -9.119 10.524 1.00 96.75 83 LEU A C 1
ATOM 629 O O . LEU A 1 83 ? 0.319 -10.035 9.871 1.00 96.75 83 LEU A O 1
ATOM 633 N N . ASP A 1 84 ? -1.486 -9.094 10.837 1.00 94.56 84 ASP A N 1
ATOM 634 C CA . ASP A 1 84 ? -2.439 -10.127 10.433 1.00 94.56 84 ASP A CA 1
ATOM 635 C C . ASP A 1 84 ? -2.562 -10.191 8.903 1.00 94.56 84 ASP A C 1
ATOM 637 O O . ASP A 1 84 ? -2.490 -11.273 8.319 1.00 94.56 84 ASP A O 1
ATOM 641 N N . LEU A 1 85 ? -2.655 -9.042 8.222 1.00 95.62 85 LEU A N 1
ATOM 642 C CA . LEU A 1 85 ? -2.674 -9.000 6.755 1.00 95.62 85 LEU A CA 1
ATOM 643 C C . LEU A 1 85 ? -1.369 -9.498 6.129 1.00 95.62 85 LEU A C 1
ATOM 645 O O . LEU A 1 85 ? -1.390 -10.148 5.084 1.00 95.62 85 LEU A O 1
ATOM 649 N N . SER A 1 86 ? -0.233 -9.226 6.764 1.00 92.69 86 SER A N 1
ATOM 650 C CA . SER A 1 86 ? 1.081 -9.626 6.255 1.00 92.69 86 SER A CA 1
ATOM 651 C C . SER A 1 86 ? 1.361 -11.126 6.401 1.00 92.69 86 SER A C 1
ATOM 653 O O . SER A 1 86 ? 2.170 -11.659 5.640 1.00 92.69 86 SER A O 1
ATOM 655 N N . SER A 1 87 ? 0.719 -11.799 7.363 1.00 89.19 87 SER A N 1
ATOM 656 C CA . SER A 1 87 ? 1.026 -13.186 7.749 1.00 89.19 87 SER A CA 1
ATOM 657 C C . SER A 1 87 ? -0.100 -14.195 7.504 1.00 89.19 87 SER A C 1
ATOM 659 O O . SER A 1 87 ? 0.188 -15.363 7.255 1.00 89.19 87 SER A O 1
ATOM 661 N N . ALA A 1 88 ? -1.362 -13.766 7.559 1.00 88.06 88 ALA A N 1
ATOM 662 C CA . ALA A 1 88 ? -2.534 -14.646 7.579 1.00 88.06 88 ALA A CA 1
ATOM 663 C C . ALA A 1 88 ? -3.617 -14.256 6.553 1.00 88.06 88 ALA A C 1
ATOM 665 O O . ALA A 1 88 ? -4.759 -14.711 6.642 1.00 88.06 88 ALA A O 1
ATOM 666 N N . SER A 1 89 ? -3.285 -13.405 5.579 1.00 90.75 89 SER A N 1
ATOM 667 C CA . SER A 1 89 ? -4.175 -13.111 4.453 1.00 90.75 89 SER A CA 1
ATOM 668 C C . SER A 1 89 ? -4.203 -14.237 3.418 1.00 90.75 89 SER A C 1
ATOM 670 O O . SER A 1 89 ? -3.350 -15.126 3.413 1.00 90.75 89 SER A O 1
ATOM 672 N N . VAL A 1 90 ? -5.196 -14.199 2.524 1.00 93.00 90 VAL A N 1
ATOM 673 C CA . VAL A 1 90 ? -5.278 -15.124 1.386 1.00 93.00 90 VAL A CA 1
ATOM 674 C C . VAL A 1 90 ? -4.135 -14.803 0.409 1.00 93.00 90 VAL A C 1
ATOM 676 O O . VAL A 1 90 ? -4.175 -13.723 -0.200 1.00 93.00 90 VAL A O 1
ATOM 679 N N . PRO A 1 91 ? -3.135 -15.690 0.227 1.00 90.25 91 PRO A N 1
ATOM 680 C CA . PRO A 1 91 ? -1.890 -15.355 -0.468 1.00 90.25 91 PRO A CA 1
ATOM 681 C C . PRO A 1 91 ? -2.082 -14.814 -1.888 1.00 90.25 91 PRO A C 1
ATOM 683 O O . PRO A 1 91 ? -1.437 -13.846 -2.280 1.00 90.25 91 PRO A O 1
ATOM 686 N N . GLU A 1 92 ? -3.013 -15.383 -2.652 1.00 92.38 92 GLU A N 1
ATOM 687 C CA . GLU A 1 92 ? -3.260 -15.033 -4.056 1.00 92.38 92 GLU A CA 1
ATOM 688 C C . GLU A 1 92 ? -3.873 -13.638 -4.224 1.00 92.38 92 GLU A C 1
ATOM 690 O O . GLU A 1 92 ? -3.783 -13.039 -5.295 1.00 92.38 92 GLU A O 1
ATOM 695 N N . SER A 1 93 ? -4.495 -13.116 -3.165 1.00 94.50 93 SER A N 1
ATOM 696 C CA . SER A 1 93 ? -5.091 -11.779 -3.147 1.00 94.50 93 SER A CA 1
ATOM 697 C C . SER A 1 93 ? -4.113 -10.689 -2.717 1.00 94.50 93 SER A C 1
ATOM 699 O O . SER A 1 93 ? -4.447 -9.509 -2.812 1.00 94.50 93 SER A O 1
ATOM 701 N N . ARG A 1 94 ? -2.934 -11.074 -2.210 1.00 95.94 94 ARG A N 1
ATOM 702 C CA . ARG A 1 94 ? -2.001 -10.143 -1.590 1.00 95.94 94 ARG A CA 1
ATOM 703 C C . ARG A 1 94 ? -1.351 -9.246 -2.631 1.00 95.94 94 ARG A C 1
ATOM 705 O O . ARG A 1 94 ? -0.810 -9.695 -3.643 1.00 95.94 94 ARG A O 1
ATOM 712 N N . ILE A 1 95 ? -1.353 -7.970 -2.289 1.00 98.00 95 ILE A N 1
ATOM 713 C CA . ILE A 1 95 ? -0.597 -6.916 -2.932 1.00 98.00 95 ILE A CA 1
ATOM 714 C C . ILE A 1 95 ? 0.277 -6.286 -1.865 1.00 98.00 95 ILE A C 1
ATOM 716 O O . ILE A 1 95 ? -0.197 -5.988 -0.767 1.00 98.00 95 ILE A O 1
ATOM 720 N N . PHE A 1 96 ? 1.549 -6.103 -2.181 1.00 98.38 96 PHE A N 1
ATOM 721 C CA . PHE A 1 96 ? 2.505 -5.467 -1.296 1.00 98.38 96 PHE A CA 1
ATOM 722 C C . PHE A 1 96 ? 3.242 -4.354 -2.034 1.00 98.38 96 PHE A C 1
ATOM 724 O O . PHE A 1 96 ? 3.685 -4.533 -3.168 1.00 98.38 96 PHE A O 1
ATOM 731 N N . ILE A 1 97 ? 3.326 -3.196 -1.390 1.00 98.62 97 ILE A N 1
ATOM 732 C CA . ILE A 1 97 ? 3.949 -1.988 -1.911 1.00 98.62 97 ILE A CA 1
ATOM 733 C C . ILE A 1 97 ? 5.001 -1.519 -0.918 1.00 98.62 97 ILE A C 1
ATOM 735 O O . ILE A 1 97 ? 4.723 -1.363 0.272 1.00 98.62 97 ILE A O 1
ATOM 739 N N . GLU A 1 98 ? 6.193 -1.260 -1.438 1.00 98.50 98 GLU A N 1
ATOM 740 C CA . GLU A 1 98 ? 7.234 -0.513 -0.743 1.00 98.50 98 GLU A CA 1
ATOM 741 C C . GLU A 1 98 ? 7.352 0.835 -1.452 1.00 98.50 98 GLU A C 1
ATOM 743 O O . GLU A 1 98 ? 7.767 0.877 -2.609 1.00 98.50 98 GLU A O 1
ATOM 748 N N . ASP A 1 99 ? 6.922 1.898 -0.775 1.00 98.06 99 ASP A N 1
ATOM 749 C CA . ASP A 1 99 ? 7.034 3.292 -1.219 1.00 98.06 99 ASP A CA 1
ATOM 750 C C . ASP A 1 99 ? 8.170 3.929 -0.420 1.00 98.06 99 ASP A C 1
ATOM 752 O O . ASP A 1 99 ? 8.050 4.271 0.763 1.00 98.06 99 ASP A O 1
ATOM 756 N N . ALA A 1 100 ? 9.317 3.975 -1.078 1.00 94.88 100 ALA A N 1
ATOM 757 C CA . ALA A 1 100 ? 10.588 4.412 -0.569 1.00 94.88 100 ALA A CA 1
ATOM 758 C C . ALA A 1 100 ? 10.675 5.941 -0.639 1.00 94.88 100 ALA A C 1
ATOM 760 O O . ALA A 1 100 ? 11.173 6.539 -1.588 1.00 94.88 100 ALA A O 1
ATOM 761 N N . GLY A 1 101 ? 10.228 6.574 0.433 1.00 94.81 101 GLY A N 1
ATOM 762 C CA . GLY A 1 101 ? 10.118 8.023 0.559 1.00 94.81 101 GLY A CA 1
ATOM 763 C C . GLY A 1 101 ? 8.831 8.429 1.257 1.00 94.81 101 GLY A C 1
ATOM 764 O O . GLY A 1 101 ? 8.781 9.520 1.825 1.00 94.81 101 GLY A O 1
ATOM 765 N N . ALA A 1 102 ? 7.839 7.527 1.279 1.00 97.00 102 ALA A N 1
ATOM 766 C CA . ALA A 1 102 ? 6.476 7.837 1.692 1.00 97.00 102 ALA A CA 1
ATOM 767 C C . ALA A 1 102 ? 5.892 9.002 0.869 1.00 97.00 102 ALA A C 1
ATOM 769 O O . ALA A 1 102 ? 5.175 9.857 1.391 1.00 97.00 102 ALA A O 1
ATOM 770 N N . ASP A 1 103 ? 6.258 9.058 -0.415 1.00 96.44 103 ASP A N 1
ATOM 771 C CA . ASP A 1 103 ? 5.971 10.165 -1.327 1.00 96.44 103 ASP A CA 1
ATOM 772 C C . ASP A 1 103 ? 5.420 9.708 -2.686 1.00 96.44 103 ASP A C 1
ATOM 774 O O . ASP A 1 103 ? 5.363 10.492 -3.636 1.00 96.44 103 ASP A O 1
ATOM 778 N N . GLY A 1 104 ? 4.923 8.469 -2.741 1.00 96.88 104 GLY A N 1
ATOM 779 C CA . GLY A 1 104 ? 4.277 7.875 -3.903 1.00 96.88 104 GLY A CA 1
ATOM 780 C C . GLY A 1 104 ? 5.240 7.088 -4.778 1.00 96.88 104 GLY A C 1
ATOM 781 O O . GLY A 1 104 ? 6.450 7.287 -4.761 1.00 96.88 104 GLY A O 1
ATOM 782 N N . LEU A 1 105 ? 4.680 6.199 -5.600 1.00 97.25 105 LEU A N 1
ATOM 783 C CA . LEU A 1 105 ? 5.480 5.346 -6.474 1.00 97.25 105 LEU A CA 1
ATOM 784 C C . LEU A 1 105 ? 6.151 6.155 -7.582 1.00 97.25 105 LEU A C 1
ATOM 786 O O . LEU A 1 105 ? 5.510 6.961 -8.259 1.00 97.25 105 LEU A O 1
ATOM 790 N N . LYS A 1 106 ? 7.417 5.849 -7.847 1.00 95.00 106 LYS A N 1
ATOM 791 C CA . LYS A 1 106 ? 8.235 6.407 -8.920 1.00 95.00 106 LYS A CA 1
ATOM 792 C C . LYS A 1 106 ? 8.739 5.285 -9.812 1.00 95.00 106 LYS A C 1
ATOM 794 O O . LYS A 1 106 ? 9.400 4.350 -9.377 1.00 95.00 106 LYS A O 1
ATOM 799 N N . ILE A 1 107 ? 8.463 5.402 -11.109 1.00 94.00 107 ILE A N 1
ATOM 800 C CA . ILE A 1 107 ? 8.886 4.404 -12.103 1.00 94.00 107 ILE A CA 1
ATOM 801 C C . ILE A 1 107 ? 10.406 4.377 -12.287 1.00 94.00 107 ILE A C 1
ATOM 803 O O . ILE A 1 107 ? 10.973 3.366 -12.715 1.00 94.00 107 ILE A O 1
ATOM 807 N N . ARG A 1 108 ? 11.067 5.499 -11.978 1.00 89.06 108 ARG A N 1
ATOM 808 C CA . ARG A 1 108 ? 12.512 5.649 -12.076 1.00 89.06 108 ARG A CA 1
ATOM 809 C C . ARG A 1 108 ? 13.120 5.890 -10.713 1.00 89.06 108 ARG A C 1
ATOM 811 O O . ARG A 1 108 ? 12.690 6.774 -9.979 1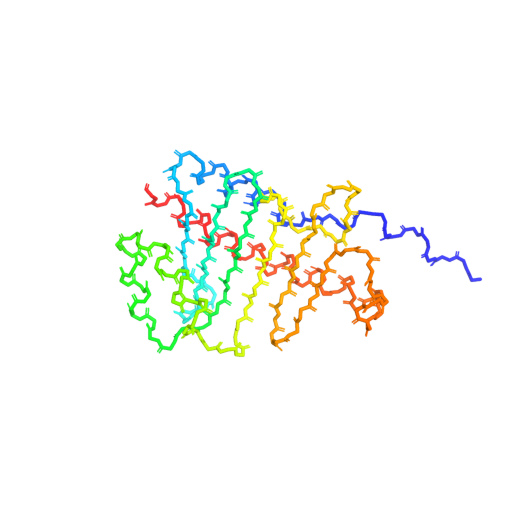.00 89.06 108 ARG A O 1
ATOM 818 N N . ARG A 1 109 ? 14.200 5.167 -10.443 1.00 88.88 109 ARG A N 1
ATOM 819 C CA . ARG A 1 109 ? 15.061 5.443 -9.300 1.00 88.88 109 ARG A CA 1
ATOM 820 C C . ARG A 1 109 ? 15.911 6.683 -9.573 1.00 88.88 109 ARG A C 1
ATOM 822 O O . ARG A 1 109 ? 16.602 6.742 -10.591 1.00 88.88 109 ARG A O 1
ATOM 829 N N . GLU A 1 110 ? 15.902 7.617 -8.630 1.00 85.19 110 GLU A N 1
ATOM 830 C CA . GLU A 1 110 ? 16.862 8.720 -8.561 1.00 85.19 110 GLU A CA 1
ATOM 831 C C . GLU A 1 110 ? 18.195 8.250 -7.963 1.00 85.19 110 GLU A C 1
ATOM 833 O O . GLU A 1 110 ? 18.250 7.339 -7.128 1.00 85.19 110 GLU A O 1
ATOM 838 N N . GLU A 1 111 ? 19.294 8.874 -8.381 1.00 83.44 111 GLU A N 1
ATOM 839 C CA . GLU A 1 111 ? 20.623 8.536 -7.878 1.00 83.44 111 GLU A CA 1
ATOM 840 C C . GLU A 1 111 ? 20.686 8.670 -6.345 1.00 83.44 111 GLU A C 1
ATOM 842 O O . GLU A 1 111 ? 20.178 9.628 -5.764 1.00 83.44 111 GLU A O 1
ATOM 847 N N . ASN A 1 112 ? 21.293 7.685 -5.675 1.00 82.62 112 ASN A N 1
ATOM 848 C CA . ASN A 1 112 ? 21.419 7.617 -4.210 1.00 82.62 112 ASN A CA 1
ATOM 849 C C . ASN A 1 112 ? 20.101 7.597 -3.411 1.00 82.62 112 ASN A C 1
ATOM 851 O O . ASN A 1 112 ? 20.136 7.668 -2.182 1.00 82.62 112 ASN A O 1
ATOM 855 N N . ARG A 1 113 ? 18.945 7.432 -4.062 1.00 84.81 113 ARG A N 1
ATOM 856 C CA . ARG A 1 113 ? 17.671 7.165 -3.386 1.00 84.81 113 ARG A CA 1
ATOM 857 C C . ARG A 1 113 ? 17.371 5.661 -3.344 1.00 84.81 113 ARG A C 1
ATOM 859 O O . ARG A 1 113 ? 17.834 4.926 -4.230 1.00 84.81 113 ARG A O 1
ATOM 866 N N . PRO A 1 114 ? 16.645 5.176 -2.320 1.00 91.00 114 PRO A N 1
ATOM 867 C CA . PRO A 1 114 ? 16.007 3.864 -2.385 1.00 91.00 114 PRO A CA 1
ATOM 868 C C . PRO A 1 114 ? 14.967 3.837 -3.520 1.00 91.00 114 PRO A C 1
ATOM 870 O O . PRO A 1 114 ? 14.622 4.878 -4.077 1.00 91.00 114 PRO A O 1
ATOM 873 N N . PHE A 1 115 ? 14.544 2.642 -3.923 1.00 93.69 115 PHE A N 1
ATOM 874 C CA . PHE A 1 115 ? 13.592 2.447 -5.016 1.00 93.69 115 PHE A CA 1
ATOM 875 C C . PHE A 1 115 ? 12.318 1.796 -4.502 1.00 93.69 115 PHE A C 1
ATOM 877 O O . PHE A 1 115 ? 12.353 1.017 -3.548 1.00 93.69 115 PHE A O 1
ATOM 884 N N . ASP A 1 116 ? 11.227 2.066 -5.200 1.00 97.50 116 ASP A N 1
ATOM 885 C CA . ASP A 1 116 ? 9.932 1.500 -4.870 1.00 97.50 116 ASP A CA 1
ATOM 886 C C . ASP A 1 116 ? 9.790 0.078 -5.397 1.00 97.50 116 ASP A C 1
ATOM 888 O O . ASP A 1 116 ? 10.483 -0.351 -6.330 1.00 97.50 116 ASP A O 1
ATOM 892 N N . SER A 1 117 ? 8.848 -0.674 -4.838 1.00 98.12 117 SER A N 1
ATOM 893 C CA . SER A 1 117 ? 8.494 -1.965 -5.411 1.00 98.12 117 SER A CA 1
ATOM 894 C C . SER A 1 117 ? 7.029 -2.317 -5.247 1.00 98.12 117 SER A C 1
ATOM 896 O O . SER A 1 117 ? 6.352 -1.866 -4.327 1.00 98.12 117 SER A O 1
ATOM 898 N N . TYR A 1 118 ? 6.568 -3.151 -6.168 1.00 98.44 118 TYR A N 1
ATOM 899 C CA . TYR A 1 118 ? 5.218 -3.676 -6.215 1.00 98.44 118 TYR A CA 1
ATOM 900 C C . TYR A 1 118 ? 5.279 -5.192 -6.351 1.00 98.44 118 TYR A C 1
ATOM 902 O O . TYR A 1 118 ? 5.933 -5.722 -7.253 1.00 98.44 118 TYR A O 1
ATOM 910 N N . GLU A 1 119 ? 4.584 -5.889 -5.467 1.00 98.00 119 GLU A N 1
ATOM 911 C CA . GLU A 1 119 ? 4.416 -7.331 -5.508 1.00 98.00 119 GLU A CA 1
ATOM 912 C C . GLU A 1 119 ? 2.933 -7.678 -5.555 1.00 98.00 119 GLU A C 1
ATOM 914 O O . GLU A 1 119 ? 2.147 -7.216 -4.732 1.00 98.00 119 GLU A O 1
ATOM 919 N N . ALA A 1 120 ? 2.552 -8.508 -6.521 1.00 95.69 120 ALA A N 1
ATOM 920 C CA . ALA A 1 120 ? 1.213 -9.068 -6.618 1.00 95.69 120 ALA A CA 1
ATOM 921 C C . ALA A 1 120 ? 1.275 -10.455 -7.254 1.00 95.69 120 ALA A C 1
ATOM 923 O O . ALA A 1 120 ? 2.113 -10.715 -8.120 1.00 95.69 120 ALA A O 1
ATOM 924 N N . SER A 1 121 ? 0.383 -11.351 -6.824 1.00 88.81 121 SER A N 1
ATOM 925 C CA . SER A 1 121 ? 0.318 -12.730 -7.333 1.00 88.81 121 SER A CA 1
ATOM 926 C C . SER A 1 121 ? 1.673 -13.459 -7.267 1.00 88.81 121 SER A C 1
ATOM 928 O O . SER A 1 121 ? 2.044 -14.189 -8.184 1.00 88.81 121 SER A O 1
ATOM 930 N N . GLY A 1 122 ? 2.445 -13.211 -6.201 1.00 87.31 122 GLY A N 1
ATOM 931 C CA . GLY A 1 122 ? 3.771 -13.801 -5.985 1.00 87.31 122 GLY A CA 1
ATOM 932 C C . GLY A 1 122 ? 4.880 -13.279 -6.907 1.00 87.31 122 GLY A C 1
ATOM 933 O O . GLY A 1 122 ? 5.991 -13.806 -6.875 1.00 87.31 122 GLY A O 1
ATOM 934 N N . LYS A 1 123 ? 4.614 -12.259 -7.735 1.00 93.69 123 LYS A N 1
ATOM 935 C CA . LYS A 1 123 ? 5.614 -11.625 -8.597 1.00 93.69 123 LYS A CA 1
ATOM 936 C C . LYS A 1 123 ? 5.924 -10.222 -8.103 1.00 93.69 123 LYS A C 1
ATOM 938 O O . LYS A 1 123 ? 5.036 -9.375 -8.037 1.00 93.69 123 LYS A O 1
ATOM 943 N N . ARG A 1 124 ? 7.206 -9.966 -7.851 1.00 96.75 124 ARG A N 1
ATOM 944 C CA . ARG A 1 124 ? 7.723 -8.654 -7.465 1.00 96.75 124 ARG A CA 1
ATOM 945 C C . ARG A 1 124 ? 8.380 -7.943 -8.645 1.00 96.75 124 ARG A C 1
ATOM 947 O O . ARG A 1 124 ? 9.142 -8.551 -9.391 1.00 96.75 124 ARG A O 1
ATOM 954 N N . THR A 1 125 ? 8.092 -6.653 -8.780 1.00 98.00 125 THR A N 1
ATOM 955 C CA . THR A 1 125 ? 8.763 -5.719 -9.691 1.00 98.00 125 THR A CA 1
ATOM 956 C C . THR A 1 125 ? 9.371 -4.590 -8.866 1.00 98.00 125 THR A C 1
ATOM 958 O O . THR A 1 125 ? 8.691 -3.973 -8.049 1.00 98.00 125 THR A O 1
ATOM 961 N N . MET A 1 126 ? 10.663 -4.346 -9.056 1.00 97.69 126 MET A N 1
ATOM 962 C CA . MET A 1 126 ? 11.426 -3.274 -8.419 1.00 97.69 126 MET A CA 1
ATOM 963 C C . MET A 1 126 ? 11.544 -2.114 -9.399 1.00 97.69 126 MET A C 1
ATOM 965 O O . MET A 1 126 ? 12.078 -2.299 -10.493 1.00 97.69 126 MET A O 1
ATOM 969 N N . PHE A 1 127 ? 11.102 -0.919 -9.019 1.00 96.81 127 PHE A N 1
ATOM 970 C CA . PHE A 1 127 ? 11.143 0.254 -9.886 1.00 96.81 127 PHE A CA 1
ATOM 971 C C . PHE A 1 127 ? 12.525 0.939 -9.860 1.00 96.81 127 PHE A C 1
ATOM 973 O O . PHE A 1 127 ? 12.688 2.097 -9.489 1.00 96.81 127 PHE A O 1
ATOM 980 N N . ASN A 1 128 ? 13.566 0.182 -10.222 1.00 94.50 128 ASN A N 1
ATOM 981 C CA . ASN A 1 128 ? 14.976 0.548 -10.053 1.00 94.50 128 ASN A CA 1
ATOM 982 C C . ASN A 1 128 ? 15.711 0.929 -11.358 1.00 94.50 128 ASN A C 1
ATOM 984 O O . ASN A 1 128 ? 16.939 0.996 -11.351 1.00 94.50 128 ASN A O 1
ATOM 988 N N . ASN A 1 129 ? 14.982 1.182 -12.453 1.00 93.75 129 ASN A N 1
ATOM 989 C CA . ASN A 1 129 ? 15.489 1.395 -13.824 1.00 93.75 129 ASN A CA 1
ATOM 990 C C . ASN A 1 129 ? 16.107 0.162 -14.513 1.00 93.75 129 ASN A C 1
ATOM 992 O O . ASN A 1 129 ? 16.555 0.282 -15.652 1.00 93.75 129 ASN A O 1
ATOM 996 N N . ASP A 1 130 ? 16.129 -1.012 -13.875 1.00 94.75 130 ASP A N 1
ATOM 997 C CA . ASP A 1 130 ? 16.772 -2.214 -14.415 1.00 94.75 130 ASP A CA 1
ATOM 998 C C . ASP A 1 130 ? 15.758 -3.339 -14.666 1.00 94.75 130 ASP A C 1
ATOM 1000 O O . ASP A 1 130 ? 15.721 -4.377 -14.001 1.00 94.75 130 ASP A O 1
ATOM 1004 N N . TRP A 1 131 ? 14.876 -3.118 -15.642 1.00 95.44 131 TRP A N 1
ATOM 1005 C CA . TRP A 1 131 ? 13.880 -4.111 -16.062 1.00 95.44 131 TRP A CA 1
ATOM 1006 C C . TRP A 1 131 ? 14.516 -5.338 -16.731 1.00 95.44 131 TRP A C 1
ATOM 1008 O O . TRP A 1 131 ? 13.972 -6.441 -16.659 1.00 95.44 131 TRP A O 1
ATOM 1018 N N . ARG A 1 132 ? 15.696 -5.171 -17.346 1.00 96.25 132 ARG A N 1
ATOM 1019 C CA . ARG A 1 132 ? 16.425 -6.263 -18.004 1.00 96.25 132 ARG A CA 1
ATOM 1020 C C . ARG A 1 132 ? 16.947 -7.270 -16.983 1.00 96.25 132 ARG A C 1
ATOM 1022 O O . ARG A 1 132 ? 16.743 -8.463 -17.188 1.00 96.25 132 ARG A O 1
ATOM 1029 N N . ALA A 1 133 ? 17.522 -6.817 -15.864 1.00 96.50 133 ALA A N 1
ATOM 1030 C CA . ALA A 1 133 ? 17.923 -7.709 -14.771 1.00 96.50 133 ALA A CA 1
ATOM 1031 C C . ALA A 1 133 ? 16.734 -8.445 -14.122 1.00 96.50 133 ALA A C 1
ATOM 1033 O O . ALA A 1 133 ? 16.906 -9.506 -13.527 1.00 96.50 133 ALA A O 1
ATOM 1034 N N . GLN A 1 134 ? 15.520 -7.908 -14.274 1.00 96.25 134 GLN A N 1
ATOM 1035 C CA . GLN A 1 134 ? 14.268 -8.513 -13.809 1.00 96.25 134 GLN A CA 1
ATOM 1036 C C . GLN A 1 134 ? 13.610 -9.443 -14.846 1.00 96.25 134 GLN A C 1
ATOM 1038 O O . GLN A 1 134 ? 12.524 -9.964 -14.596 1.00 96.25 134 GLN A O 1
ATOM 1043 N N . ASN A 1 135 ? 14.250 -9.676 -16.000 1.00 96.44 135 ASN A N 1
ATOM 1044 C CA . ASN A 1 135 ? 13.744 -10.513 -17.096 1.00 96.44 135 ASN A CA 1
ATOM 1045 C C . ASN A 1 135 ? 12.350 -10.098 -17.611 1.00 96.44 135 ASN A C 1
ATOM 1047 O O . ASN A 1 135 ? 11.527 -10.946 -17.961 1.00 96.44 135 ASN A O 1
ATOM 1051 N N . ILE A 1 136 ? 12.070 -8.794 -17.664 1.00 96.31 136 ILE A N 1
ATOM 1052 C CA . ILE A 1 136 ? 10.838 -8.239 -18.241 1.00 96.31 136 ILE A CA 1
ATOM 1053 C C . ILE A 1 136 ? 11.170 -7.208 -19.324 1.00 96.31 136 ILE A C 1
ATOM 1055 O O . ILE A 1 136 ? 12.254 -6.626 -19.338 1.00 96.31 136 ILE A O 1
ATOM 1059 N N . SER A 1 137 ? 10.248 -6.996 -20.264 1.00 96.81 137 SER A N 1
ATOM 1060 C CA . SER A 1 137 ? 10.389 -5.917 -21.244 1.00 96.81 137 SER A CA 1
ATOM 1061 C C . SER A 1 137 ? 10.113 -4.557 -20.604 1.00 96.81 137 SER A C 1
ATOM 1063 O O . SER A 1 137 ? 9.478 -4.462 -19.552 1.00 96.81 137 SER A O 1
ATOM 1065 N N . GLU A 1 138 ? 10.562 -3.495 -21.269 1.00 95.44 138 GLU A N 1
ATOM 1066 C CA . GLU A 1 138 ? 10.296 -2.118 -20.846 1.00 95.44 138 GLU A CA 1
ATOM 1067 C C . GLU A 1 138 ? 8.789 -1.809 -20.829 1.00 95.44 138 GLU A C 1
ATOM 1069 O O . GLU A 1 138 ? 8.290 -1.228 -19.868 1.00 95.44 138 GLU A O 1
ATOM 1074 N N . ASP A 1 139 ? 8.038 -2.306 -21.817 1.00 95.81 139 ASP A N 1
ATOM 1075 C CA . ASP A 1 139 ? 6.578 -2.154 -21.869 1.00 95.81 139 ASP A CA 1
ATOM 1076 C C . ASP A 1 139 ? 5.876 -2.846 -20.688 1.00 95.81 139 ASP A C 1
ATOM 1078 O O . ASP A 1 139 ? 4.937 -2.307 -20.093 1.00 95.81 139 ASP A O 1
ATOM 1082 N N . VAL A 1 140 ? 6.336 -4.046 -20.306 1.00 96.00 140 VAL A N 1
ATOM 1083 C CA . VAL A 1 140 ? 5.805 -4.768 -19.138 1.00 96.00 140 VAL A CA 1
ATOM 1084 C C . VAL A 1 140 ? 6.150 -4.023 -17.850 1.00 96.00 140 VAL A C 1
ATOM 1086 O O . VAL A 1 140 ? 5.312 -3.930 -16.956 1.00 96.00 140 VAL A O 1
ATOM 1089 N N . TYR A 1 141 ? 7.349 -3.455 -17.754 1.00 96.88 141 TYR A N 1
ATOM 1090 C CA . TYR A 1 141 ? 7.764 -2.640 -16.616 1.00 96.88 141 TYR A CA 1
ATOM 1091 C C . TYR A 1 141 ? 6.894 -1.380 -16.462 1.00 96.88 141 TYR A C 1
ATOM 1093 O O . TYR A 1 141 ? 6.345 -1.146 -15.384 1.00 96.88 141 TYR A O 1
ATOM 1101 N N . ALA A 1 142 ? 6.684 -0.624 -17.545 1.00 95.69 142 ALA A N 1
ATOM 1102 C CA . ALA A 1 142 ? 5.854 0.582 -17.542 1.00 95.69 142 ALA A CA 1
ATOM 1103 C C . ALA A 1 142 ? 4.376 0.284 -17.240 1.00 95.69 142 ALA A C 1
ATOM 1105 O O . ALA A 1 142 ? 3.762 0.940 -16.401 1.00 95.69 142 ALA A O 1
ATOM 1106 N N . SER A 1 143 ? 3.802 -0.754 -17.854 1.00 96.19 143 SER A N 1
ATOM 1107 C CA . SER A 1 143 ? 2.418 -1.164 -17.566 1.00 96.19 143 SER A CA 1
ATOM 1108 C C . SER A 1 143 ? 2.232 -1.700 -16.140 1.00 96.19 143 SER A C 1
ATOM 1110 O O . SER A 1 143 ? 1.198 -1.440 -15.515 1.00 96.19 143 SER A O 1
ATOM 1112 N N . THR A 1 144 ? 3.241 -2.388 -15.592 1.00 97.31 144 THR A N 1
ATOM 1113 C CA . THR A 1 144 ? 3.245 -2.816 -14.184 1.00 97.31 144 THR A CA 1
ATOM 1114 C C . THR A 1 144 ? 3.265 -1.611 -13.253 1.00 97.31 144 THR A C 1
ATOM 1116 O O . THR A 1 144 ? 2.498 -1.591 -12.294 1.00 97.31 144 THR A O 1
ATOM 1119 N N . PHE A 1 145 ? 4.068 -0.588 -13.554 1.00 97.69 145 PHE A N 1
ATOM 1120 C CA . PHE A 1 145 ? 4.071 0.659 -12.792 1.00 97.69 145 PHE A CA 1
ATOM 1121 C C . PHE A 1 145 ? 2.706 1.357 -12.823 1.00 97.69 145 PHE A C 1
ATOM 1123 O O . PHE A 1 145 ? 2.162 1.643 -11.762 1.00 97.69 145 PHE A O 1
ATOM 1130 N N . SER A 1 146 ? 2.101 1.547 -14.003 1.00 97.19 146 SER A N 1
ATOM 1131 C CA . SER A 1 146 ? 0.755 2.140 -14.121 1.00 97.19 146 SER A CA 1
ATOM 1132 C C . SER A 1 146 ? -0.276 1.409 -13.261 1.00 97.19 146 SER A C 1
ATOM 1134 O O . SER A 1 146 ? -1.065 2.032 -12.556 1.00 97.19 146 SER A O 1
ATOM 1136 N N . THR A 1 147 ? -0.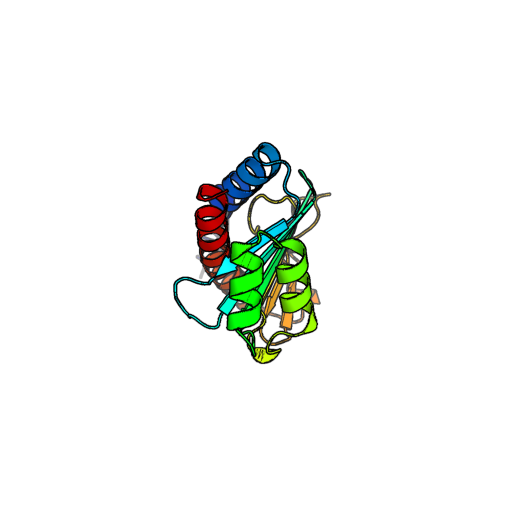243 0.074 -13.294 1.00 97.31 147 THR A N 1
ATOM 1137 C CA . THR A 1 147 ? -1.149 -0.774 -12.510 1.00 97.31 147 THR A CA 1
ATOM 1138 C C . THR A 1 147 ? -0.885 -0.642 -11.011 1.00 97.31 147 THR A C 1
ATOM 1140 O O . THR A 1 147 ? -1.827 -0.561 -10.223 1.00 97.31 147 THR A O 1
ATOM 1143 N N . ALA A 1 148 ? 0.387 -0.643 -10.608 1.00 98.25 148 ALA A N 1
ATOM 1144 C CA . ALA A 1 148 ? 0.791 -0.503 -9.217 1.00 98.25 148 ALA A CA 1
ATOM 1145 C C . ALA A 1 148 ? 0.346 0.846 -8.645 1.00 98.25 148 ALA A C 1
ATOM 1147 O O . ALA A 1 148 ? -0.271 0.883 -7.586 1.00 98.25 148 ALA A O 1
ATOM 1148 N N . ASP A 1 149 ? 0.592 1.929 -9.378 1.00 98.31 149 ASP A N 1
ATOM 1149 C CA . ASP A 1 149 ? 0.263 3.299 -8.987 1.00 98.31 149 ASP A CA 1
ATOM 1150 C C . ASP A 1 149 ? -1.253 3.514 -8.858 1.00 98.31 149 ASP A C 1
ATOM 1152 O O . ASP A 1 149 ? -1.727 4.065 -7.866 1.00 98.31 149 ASP A O 1
ATOM 1156 N N . GLU A 1 150 ? -2.052 2.970 -9.779 1.00 97.81 150 GLU A N 1
ATOM 1157 C CA . GLU A 1 150 ? -3.517 3.011 -9.680 1.00 97.81 150 GLU A CA 1
ATOM 1158 C C . GLU A 1 150 ? -4.059 2.234 -8.477 1.00 97.81 150 GLU A C 1
ATOM 1160 O O . GLU A 1 150 ? -4.955 2.709 -7.771 1.00 97.81 150 GLU A O 1
ATOM 1165 N N . ARG A 1 151 ? -3.504 1.049 -8.205 1.00 97.62 151 ARG A N 1
ATOM 1166 C CA . ARG A 1 151 ? -3.879 0.263 -7.023 1.00 97.62 151 ARG A CA 1
ATOM 1167 C C . ARG A 1 151 ? -3.445 0.959 -5.741 1.00 97.62 151 ARG A C 1
ATOM 1169 O O . ARG A 1 151 ? -4.207 0.976 -4.777 1.00 97.62 151 ARG A O 1
ATOM 1176 N N . TYR A 1 152 ? -2.267 1.575 -5.740 1.00 98.62 152 TYR A N 1
ATOM 1177 C CA . TYR A 1 152 ? -1.770 2.307 -4.588 1.00 98.62 152 TYR A CA 1
ATOM 1178 C C . TYR A 1 152 ? -2.637 3.525 -4.274 1.00 98.62 152 TYR A C 1
ATOM 1180 O O . TYR A 1 152 ? -2.979 3.744 -3.119 1.00 98.62 152 TYR A O 1
ATOM 1188 N N . VAL A 1 153 ? -3.099 4.258 -5.292 1.00 98.50 153 VAL A N 1
ATOM 1189 C CA . VAL A 1 153 ? -4.078 5.346 -5.127 1.00 98.50 153 VAL A CA 1
ATOM 1190 C C . VAL A 1 153 ? -5.340 4.866 -4.405 1.00 98.50 153 VAL A C 1
ATOM 1192 O O . VAL A 1 153 ? -5.823 5.548 -3.500 1.00 98.50 153 VAL A O 1
ATOM 1195 N N . ALA A 1 154 ? -5.884 3.701 -4.773 1.00 98.25 154 ALA A N 1
ATOM 1196 C CA . ALA A 1 154 ? -7.059 3.145 -4.102 1.00 98.25 154 ALA A CA 1
ATOM 1197 C C . ALA A 1 154 ? -6.773 2.810 -2.626 1.00 98.25 154 ALA A C 1
ATOM 1199 O O . ALA A 1 154 ? -7.559 3.175 -1.749 1.00 98.25 154 ALA A O 1
ATOM 1200 N N . MET A 1 155 ? -5.615 2.202 -2.349 1.00 98.56 155 MET A N 1
ATOM 1201 C CA . MET A 1 155 ? -5.159 1.899 -0.989 1.00 98.56 155 MET A CA 1
ATOM 1202 C C . MET A 1 155 ? -4.990 3.167 -0.148 1.00 98.56 155 MET A C 1
ATOM 1204 O O . MET A 1 155 ? -5.562 3.271 0.934 1.00 98.56 155 MET A O 1
ATOM 1208 N N . LEU A 1 156 ? -4.261 4.159 -0.662 1.00 98.75 156 LEU A N 1
ATOM 1209 C CA . LEU A 1 156 ? -4.008 5.429 0.017 1.00 98.75 156 LEU A CA 1
ATOM 1210 C C . LEU A 1 156 ? -5.305 6.177 0.322 1.00 98.75 156 LEU A C 1
ATOM 1212 O O . LEU A 1 156 ? -5.452 6.703 1.420 1.00 98.75 156 LEU A O 1
ATOM 1216 N N . ARG A 1 157 ? -6.281 6.176 -0.596 1.00 98.50 157 ARG A N 1
ATOM 1217 C CA . ARG A 1 157 ? -7.610 6.756 -0.338 1.00 98.50 157 ARG A CA 1
ATOM 1218 C C . ARG A 1 157 ? -8.316 6.068 0.824 1.00 98.50 157 ARG A C 1
ATOM 1220 O O . ARG A 1 157 ? -8.826 6.759 1.699 1.00 98.50 157 ARG A O 1
ATOM 1227 N N . ALA A 1 158 ? -8.325 4.736 0.865 1.00 98.50 158 ALA A N 1
ATOM 1228 C CA . ALA A 1 158 ? -8.938 4.000 1.971 1.00 98.50 158 ALA A CA 1
ATOM 1229 C C . ALA A 1 158 ? -8.268 4.335 3.318 1.00 98.50 158 ALA A C 1
ATOM 1231 O O . ALA A 1 158 ? -8.954 4.574 4.314 1.00 98.50 158 ALA A O 1
ATOM 1232 N N . LEU A 1 159 ? -6.934 4.415 3.337 1.00 98.69 159 LEU A N 1
ATOM 1233 C CA . LEU A 1 159 ? -6.161 4.766 4.530 1.00 98.69 159 LEU A CA 1
ATOM 1234 C C . LEU A 1 159 ? -6.381 6.223 4.962 1.00 98.69 159 LEU A C 1
ATOM 1236 O O . LEU A 1 159 ? -6.577 6.479 6.146 1.00 98.69 159 LEU A O 1
ATOM 1240 N N . LEU A 1 160 ? -6.423 7.174 4.027 1.00 98.50 160 LEU A N 1
ATOM 1241 C CA . LEU A 1 160 ? -6.729 8.581 4.308 1.00 98.50 160 LEU A CA 1
ATOM 1242 C C . LEU A 1 160 ? -8.141 8.760 4.868 1.00 98.50 160 LEU A C 1
ATOM 1244 O O . LEU A 1 160 ? -8.336 9.490 5.838 1.00 98.50 160 LEU A O 1
ATOM 1248 N N . GLU A 1 161 ? -9.132 8.062 4.311 1.00 97.88 161 GLU A N 1
ATOM 1249 C CA . GLU A 1 161 ? -10.491 8.063 4.858 1.00 97.88 161 GLU A CA 1
ATOM 1250 C C . GLU A 1 161 ? -10.545 7.483 6.274 1.00 97.88 161 GLU A C 1
ATOM 1252 O O . GLU A 1 161 ? -11.348 7.930 7.093 1.00 97.88 161 GLU A O 1
ATOM 1257 N N . GLN A 1 162 ? -9.685 6.517 6.604 1.00 97.88 162 GLN A N 1
ATOM 1258 C CA . GLN A 1 162 ? -9.529 6.076 7.986 1.00 97.88 162 GLN A CA 1
ATOM 1259 C C . GLN A 1 162 ? -8.851 7.142 8.856 1.00 97.88 162 GLN A C 1
ATOM 1261 O O . GLN A 1 162 ? -9.303 7.371 9.977 1.00 97.88 162 GLN A O 1
ATOM 1266 N N . ALA A 1 163 ? -7.804 7.806 8.360 1.00 97.12 163 ALA A N 1
ATOM 1267 C CA . ALA A 1 163 ? -7.052 8.811 9.112 1.00 97.12 163 ALA A CA 1
ATOM 1268 C C . ALA A 1 163 ? -7.942 9.986 9.549 1.00 97.12 163 ALA A C 1
ATOM 1270 O O . ALA A 1 163 ? -7.811 10.493 10.659 1.00 97.12 163 ALA A O 1
ATOM 1271 N N . LYS A 1 164 ? -8.918 10.362 8.714 1.00 95.69 164 LYS A N 1
ATOM 1272 C CA . LYS A 1 164 ? -9.915 11.408 9.011 1.00 95.69 164 LYS A CA 1
ATOM 1273 C C . LYS A 1 164 ? -10.860 11.071 10.174 1.00 95.69 164 LYS A C 1
ATOM 1275 O O . LYS A 1 164 ? -11.556 11.959 10.656 1.00 95.69 164 LYS A O 1
ATOM 1280 N N . LYS A 1 165 ? -10.922 9.806 10.605 1.00 93.06 165 LYS A N 1
ATOM 1281 C CA . LYS A 1 165 ? -11.792 9.322 11.697 1.00 93.06 165 LYS A CA 1
ATOM 1282 C C . LYS A 1 165 ? -11.059 9.194 13.037 1.00 93.06 165 LYS A C 1
ATOM 1284 O O . LYS A 1 165 ? -11.650 8.694 13.999 1.00 93.06 165 LYS A O 1
ATOM 1289 N N . LEU A 1 166 ? -9.765 9.519 13.075 1.00 86.12 166 LEU A N 1
ATOM 1290 C CA . LEU A 1 166 ? -8.915 9.321 14.247 1.00 86.12 166 LEU A CA 1
ATOM 1291 C C . LEU A 1 166 ? -9.228 10.287 15.383 1.00 86.12 166 LEU A C 1
ATOM 1293 O O . LEU A 1 166 ? -9.565 11.458 15.120 1.00 86.12 166 LEU A O 1
#